Protein AF-A0A8K0A2H1-F1 (afdb_monomer_lite)

InterPro domains:
  IPR007734 Heparan sulphate 2-O-sulfotransferase [PTHR12129] (2-160)
  IPR027417 P-loop containing nucleoside triphosphate hydrolase [G3DSA:3.40.50.300] (1-170)

Sequence (171 aa):
MIHKLPTPSIYERHIFYVDFQQFGLQQPMYINLVRDPLEHRITGYYYMRFGRVGQNLTAYQKHRRTDEQKAQTFDECVFKKGWECSDKGPLAFLMTQFFCGHDDICMKPSQAAVEVAKENIRRHYAVVGVLEEFSSFLKVLEVVMPQFFRGAQDKWREIGRDEEDERPENG

Foldseek 3Di:
DVVPDDPPDDDDDDAADDDCVVVVDDADADEEEAEDQVVVLQVVQLCLQPNDPPDDDDPNSVPDDDPVRSPDHLVNCVVVVPQCSDCNHPSNLSLLLRQLHDDPVSPDDDPVSNVSSVVSCVPRHPYYHYPVPVLVVLVVCCVSPVVPRPCVSVVVVVVVVVVVVPDDPDD

pLDDT: mean 90.04, std 10.87, range [40.09, 98.5]

Organism: Branchiostoma lanceolatum (NCBI:txid7740)

Structure (mmCIF, N/CA/C/O backbone):
data_AF-A0A8K0A2H1-F1
#
_entry.id   AF-A0A8K0A2H1-F1
#
loop_
_atom_site.group_PDB
_atom_site.id
_atom_site.type_symbol
_atom_site.label_atom_id
_atom_site.label_alt_id
_atom_site.label_comp_id
_atom_site.label_asym_id
_atom_site.label_entity_id
_atom_site.label_seq_id
_atom_site.pdbx_PDB_ins_code
_atom_site.Cartn_x
_atom_site.Cartn_y
_atom_site.Cartn_z
_atom_si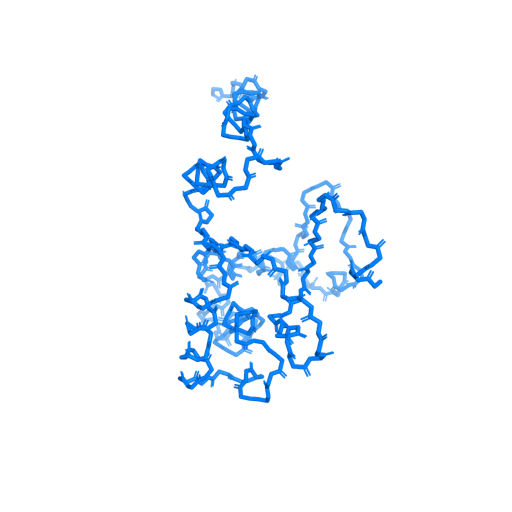te.occupancy
_atom_site.B_iso_or_equiv
_atom_site.auth_seq_id
_atom_site.auth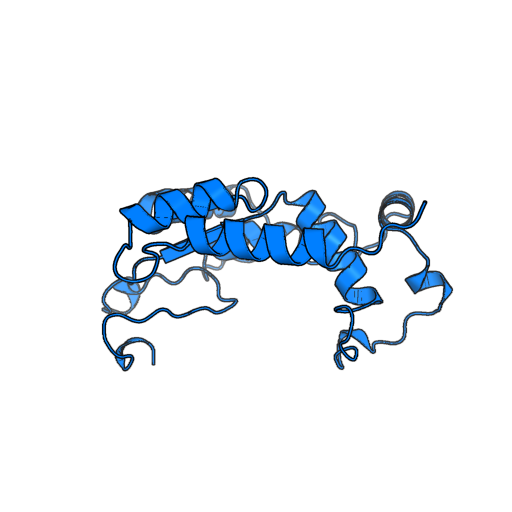_comp_id
_atom_site.auth_asym_id
_atom_site.auth_atom_id
_atom_site.pdbx_PDB_model_num
ATOM 1 N N . MET A 1 1 ? 1.325 14.041 16.805 1.00 63.94 1 MET A N 1
ATOM 2 C CA . MET A 1 1 ? 1.037 12.990 17.804 1.00 63.94 1 MET A CA 1
ATOM 3 C C . MET A 1 1 ? -0.399 12.535 17.599 1.00 63.94 1 MET A C 1
ATOM 5 O O . MET A 1 1 ? -1.284 13.368 17.732 1.00 63.94 1 MET A O 1
ATOM 9 N N . ILE A 1 2 ? -0.621 11.272 17.217 1.00 72.44 2 ILE A N 1
ATOM 10 C CA . ILE A 1 2 ? -1.951 10.738 16.846 1.00 72.44 2 ILE A CA 1
ATOM 11 C C . ILE A 1 2 ? -2.973 10.901 17.986 1.00 72.44 2 ILE A C 1
ATOM 13 O O . ILE A 1 2 ? -4.115 11.258 17.734 1.00 72.44 2 ILE A O 1
ATOM 17 N N . HIS A 1 3 ? -2.535 10.801 19.245 1.00 74.88 3 HIS A N 1
ATOM 18 C CA . HIS A 1 3 ? -3.369 11.011 20.438 1.00 74.88 3 HIS A CA 1
ATOM 19 C C . HIS A 1 3 ? -3.882 12.453 20.640 1.00 74.88 3 HIS A C 1
ATOM 21 O O . HIS A 1 3 ? -4.622 12.706 21.583 1.00 74.88 3 HIS A O 1
ATOM 27 N N . LYS A 1 4 ? -3.472 13.414 19.801 1.00 83.38 4 LYS A N 1
ATOM 28 C CA . LYS A 1 4 ? -3.967 14.804 19.834 1.00 83.38 4 LYS A CA 1
ATOM 29 C C . LYS A 1 4 ? -5.010 15.091 18.750 1.00 83.38 4 LYS A 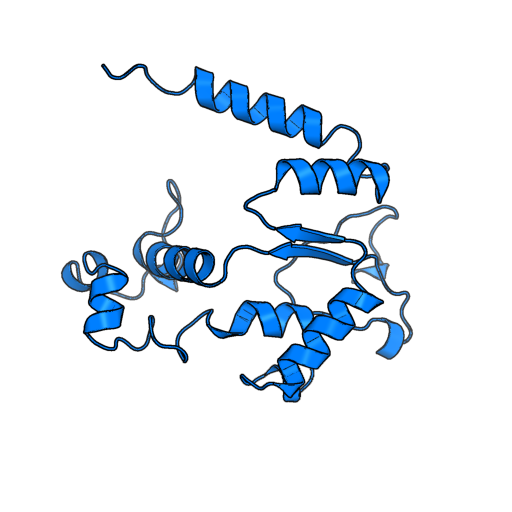C 1
ATOM 31 O O . LYS A 1 4 ? -5.456 16.228 18.637 1.00 83.38 4 LYS A O 1
ATOM 36 N N . LEU A 1 5 ? -5.342 14.107 17.913 1.00 86.06 5 LEU A N 1
ATOM 37 C CA . LEU A 1 5 ? -6.339 14.279 16.863 1.00 86.06 5 LEU A CA 1
ATOM 38 C C . LEU A 1 5 ? -7.758 14.257 17.460 1.00 86.06 5 LEU A C 1
ATOM 40 O O . LEU A 1 5 ? -7.998 13.526 18.425 1.00 86.06 5 LEU A O 1
ATOM 44 N N . PRO A 1 6 ? -8.714 15.017 16.893 1.00 89.94 6 PRO A N 1
ATOM 45 C CA . PRO A 1 6 ? -10.122 14.898 17.256 1.00 89.94 6 PRO A CA 1
ATOM 46 C C . PRO A 1 6 ? -10.623 13.459 17.089 1.00 89.94 6 PRO A C 1
ATOM 48 O O . PRO A 1 6 ? -10.174 12.741 16.197 1.00 89.94 6 PRO A O 1
ATOM 51 N N . THR A 1 7 ? -11.564 13.034 17.929 1.00 89.44 7 THR A N 1
ATOM 52 C CA . THR A 1 7 ? -12.215 11.722 17.795 1.00 89.44 7 THR A CA 1
ATOM 53 C C . THR A 1 7 ? -13.671 11.932 17.368 1.00 89.44 7 THR A C 1
ATOM 55 O O . THR A 1 7 ? -14.378 12.662 18.062 1.00 89.44 7 THR A O 1
ATOM 58 N N . PRO A 1 8 ? -14.139 11.318 16.264 1.00 91.88 8 PRO A N 1
ATOM 59 C CA . PRO A 1 8 ? -13.423 10.378 15.397 1.00 91.88 8 PRO A CA 1
ATOM 60 C C . PRO A 1 8 ? -12.548 11.092 14.335 1.00 91.88 8 PRO A C 1
ATOM 62 O O . PRO A 1 8 ? -12.934 12.129 13.803 1.00 91.88 8 PRO A O 1
ATOM 65 N N . SER A 1 9 ? -11.376 10.538 13.998 1.00 94.00 9 SER A N 1
ATOM 66 C CA . SER A 1 9 ? -10.531 10.995 12.874 1.00 94.00 9 SER A CA 1
ATOM 67 C C . SER A 1 9 ? -9.889 9.827 12.122 1.00 94.00 9 SER A C 1
ATOM 69 O O . SER A 1 9 ? -9.742 8.734 12.667 1.00 94.00 9 SER A O 1
ATOM 71 N N . ILE A 1 10 ? -9.505 10.073 10.865 1.00 93.94 10 ILE A N 1
ATOM 72 C CA . ILE A 1 10 ? -8.727 9.144 10.036 1.00 93.94 10 ILE A CA 1
ATOM 73 C C . ILE A 1 10 ? -7.299 9.670 9.928 1.00 93.94 10 ILE A C 1
ATOM 75 O O . ILE A 1 10 ? -7.078 10.858 9.685 1.00 93.94 10 ILE A O 1
ATOM 79 N N . TYR A 1 11 ? -6.331 8.771 10.081 1.00 93.62 11 TYR A N 1
ATOM 80 C CA . TYR A 1 11 ? -4.921 9.049 9.854 1.00 93.62 11 TYR A CA 1
ATOM 81 C C . TYR A 1 11 ? -4.377 8.097 8.790 1.00 93.62 11 TYR A C 1
ATOM 83 O O . TYR A 1 11 ? -4.426 6.883 8.963 1.00 93.62 11 TYR A O 1
ATOM 91 N N . GLU A 1 12 ? -3.846 8.655 7.705 1.00 94.06 12 GLU A N 1
ATOM 92 C CA . GLU A 1 12 ? -3.320 7.908 6.562 1.00 94.06 12 GLU A CA 1
ATOM 93 C C . GLU A 1 12 ? -1.851 8.283 6.332 1.00 94.06 12 GLU A C 1
ATOM 95 O O . GLU A 1 12 ? -1.503 9.462 6.211 1.00 94.06 12 GLU A O 1
ATOM 100 N N . ARG A 1 13 ? -0.968 7.277 6.329 1.00 92.94 13 ARG A N 1
ATOM 101 C CA . ARG A 1 13 ? 0.466 7.418 6.048 1.00 92.94 13 ARG A CA 1
ATOM 102 C C . ARG A 1 13 ? 1.066 6.110 5.543 1.00 92.94 13 ARG A C 1
ATOM 104 O O . ARG A 1 13 ? 0.660 5.031 5.955 1.00 92.94 13 ARG A O 1
ATOM 111 N N . HIS A 1 14 ? 2.143 6.236 4.771 1.00 92.88 14 HIS A N 1
ATOM 112 C CA . HIS A 1 14 ? 3.055 5.141 4.442 1.00 92.88 14 HIS A CA 1
ATOM 113 C C . HIS A 1 14 ? 3.962 4.807 5.641 1.00 92.88 14 HIS A C 1
ATOM 115 O O . HIS A 1 14 ? 5.115 5.234 5.689 1.00 92.88 14 HIS A O 1
ATOM 121 N N . ILE A 1 15 ? 3.430 4.083 6.625 1.00 94.50 15 ILE A N 1
ATOM 122 C CA . ILE A 1 15 ? 4.180 3.559 7.778 1.00 94.50 15 ILE A CA 1
ATOM 123 C C . ILE A 1 15 ? 3.902 2.067 7.962 1.00 94.50 15 ILE A C 1
ATOM 125 O O . ILE A 1 15 ? 2.818 1.601 7.617 1.00 94.50 15 ILE A O 1
ATOM 129 N N . PHE A 1 16 ? 4.870 1.324 8.499 1.00 96.88 16 PHE A N 1
ATOM 130 C CA . PHE A 1 16 ? 4.657 -0.079 8.857 1.00 96.88 16 PHE A CA 1
ATOM 131 C C . PHE A 1 16 ? 3.734 -0.191 10.074 1.00 96.88 16 PHE A C 1
ATOM 133 O O . PHE A 1 16 ? 3.507 0.791 10.784 1.00 96.88 16 PHE A O 1
ATOM 140 N N . TYR A 1 17 ? 3.189 -1.385 10.301 1.00 97.50 17 TYR A N 1
ATOM 141 C CA . TYR A 1 17 ? 2.364 -1.677 11.464 1.00 97.50 17 TYR A CA 1
ATOM 142 C C . TYR A 1 17 ? 3.082 -1.277 12.761 1.00 97.50 17 TYR A C 1
ATOM 144 O O . TYR A 1 17 ? 4.236 -1.645 12.995 1.00 97.50 17 TYR A O 1
ATOM 152 N N . VAL A 1 18 ? 2.366 -0.533 13.604 1.00 96.12 18 VAL A N 1
ATOM 153 C CA . VAL A 1 18 ? 2.806 -0.149 14.944 1.00 96.12 18 VAL A CA 1
ATOM 154 C C . VAL A 1 18 ? 1.842 -0.752 15.955 1.00 96.12 18 VAL A C 1
ATOM 156 O O . VAL A 1 18 ? 0.638 -0.473 15.929 1.00 96.12 18 VAL A O 1
ATOM 159 N N . ASP A 1 19 ? 2.384 -1.533 16.878 1.00 95.38 19 ASP A N 1
ATOM 160 C CA . ASP A 1 19 ? 1.676 -1.961 18.075 1.00 95.38 19 ASP A CA 1
ATOM 161 C C . ASP A 1 19 ? 1.717 -0.826 19.110 1.00 95.38 19 ASP A C 1
ATOM 163 O O . ASP A 1 19 ? 2.733 -0.574 19.757 1.00 95.38 19 ASP A O 1
ATOM 167 N N . PHE A 1 20 ? 0.614 -0.088 19.238 1.00 94.31 20 PHE A N 1
ATOM 168 C CA . PHE A 1 20 ? 0.513 1.040 20.166 1.00 94.31 20 PHE A CA 1
ATOM 169 C C . PHE A 1 20 ? 0.466 0.573 21.623 1.00 94.31 20 PHE A C 1
ATOM 171 O O . PHE A 1 20 ? 0.860 1.330 22.516 1.00 94.31 20 PHE A O 1
ATOM 178 N N . GLN A 1 21 ? 0.042 -0.670 21.870 1.00 93.12 21 GLN A N 1
ATOM 179 C CA . GLN A 1 21 ? -0.042 -1.223 23.219 1.00 93.12 21 GLN A CA 1
ATOM 180 C C . GLN A 1 21 ? 1.349 -1.404 23.833 1.00 93.12 21 GLN A C 1
ATOM 182 O O . GLN A 1 21 ? 1.512 -1.166 25.029 1.00 93.12 21 GLN A O 1
ATOM 187 N N . GLN A 1 22 ? 2.370 -1.700 23.018 1.00 93.75 22 GLN A N 1
ATOM 188 C CA . GLN A 1 22 ? 3.774 -1.742 23.461 1.00 93.75 22 GLN A CA 1
ATOM 189 C C . GLN A 1 22 ? 4.265 -0.403 24.029 1.00 93.75 22 GLN A C 1
ATOM 191 O O . GLN A 1 22 ? 5.174 -0.373 24.855 1.00 93.75 22 GLN A O 1
ATOM 196 N N . PHE A 1 23 ? 3.639 0.707 23.633 1.00 93.06 23 PHE A N 1
ATOM 197 C CA . PHE A 1 23 ? 3.949 2.051 24.123 1.00 93.06 23 PHE A CA 1
ATOM 198 C C . PHE A 1 23 ? 2.966 2.540 25.198 1.00 93.06 23 PHE A C 1
ATOM 200 O O . PHE A 1 23 ? 2.975 3.722 25.541 1.00 93.06 23 PHE A O 1
ATOM 207 N N . GLY A 1 24 ? 2.092 1.667 25.712 1.00 93.62 24 GLY A N 1
ATOM 208 C CA . GLY A 1 24 ? 1.059 2.035 26.683 1.00 93.62 24 GLY A CA 1
ATOM 209 C C . GLY A 1 24 ? -0.026 2.954 26.111 1.00 93.62 24 GLY A C 1
ATOM 210 O O . GLY A 1 24 ? -0.674 3.686 26.857 1.00 93.62 24 GLY A O 1
ATOM 211 N N . LEU A 1 25 ? -0.209 2.954 24.788 1.00 92.06 25 LEU A N 1
ATOM 212 C CA . LEU A 1 25 ? -1.207 3.760 24.092 1.00 92.06 25 LEU A CA 1
ATOM 213 C C . LEU A 1 25 ? -2.396 2.896 23.657 1.00 92.06 25 LEU A C 1
ATOM 215 O O . LEU A 1 25 ? -2.277 1.691 23.436 1.00 92.06 25 LEU A O 1
ATOM 219 N N . GLN A 1 26 ? -3.559 3.528 23.501 1.00 90.12 26 GLN A N 1
ATOM 220 C CA . GLN A 1 26 ? -4.731 2.857 22.949 1.00 90.12 26 GLN A CA 1
ATOM 221 C C . GLN A 1 26 ? -4.485 2.484 21.482 1.00 90.12 26 GLN A C 1
ATOM 223 O O . GLN A 1 26 ? -4.102 3.333 20.675 1.00 90.12 26 GLN A O 1
ATOM 228 N N . GLN A 1 27 ? -4.755 1.222 21.142 1.00 92.62 27 GLN A N 1
ATOM 229 C CA . GLN A 1 27 ? -4.655 0.730 19.772 1.00 92.62 27 GLN A CA 1
ATOM 230 C C . GLN A 1 27 ? -5.723 1.406 18.890 1.00 92.62 27 GLN A C 1
ATOM 232 O O . GLN A 1 27 ? -6.914 1.305 19.207 1.00 92.62 27 GLN A O 1
ATOM 237 N N . PRO A 1 28 ? -5.342 2.090 17.795 1.00 93.00 28 PRO A N 1
ATOM 238 C CA . PRO A 1 28 ? -6.304 2.573 16.814 1.00 93.00 28 PRO A CA 1
ATOM 239 C C . PRO A 1 28 ? -6.852 1.407 15.981 1.00 93.00 28 PRO A C 1
ATOM 241 O O . PRO A 1 28 ? -6.230 0.350 15.874 1.00 93.00 28 PRO A O 1
ATOM 244 N N . MET A 1 29 ? -8.002 1.613 15.340 1.00 93.88 29 MET A N 1
ATOM 245 C CA . MET A 1 29 ? -8.485 0.665 14.337 1.00 93.88 29 MET A CA 1
ATOM 246 C C . MET A 1 29 ? -7.634 0.786 13.074 1.00 93.88 29 MET A C 1
ATOM 248 O O . MET A 1 29 ? -7.587 1.851 12.460 1.00 93.88 29 MET A O 1
ATOM 252 N N . TYR A 1 30 ? -6.981 -0.306 12.683 1.00 97.12 30 TYR A N 1
ATOM 253 C CA . TYR A 1 30 ? -6.267 -0.376 11.416 1.00 97.12 30 TYR A CA 1
ATOM 254 C C . TYR A 1 30 ? -7.183 -0.871 10.301 1.00 97.12 30 TYR A C 1
ATOM 256 O O . TYR A 1 30 ? -7.915 -1.847 10.460 1.00 97.12 30 TYR A O 1
ATOM 264 N N . ILE A 1 31 ? -7.069 -0.235 9.141 1.00 97.56 31 ILE A N 1
ATOM 265 C CA . ILE A 1 31 ? -7.523 -0.775 7.863 1.00 97.56 31 ILE A CA 1
ATOM 266 C C . ILE A 1 31 ? -6.392 -0.668 6.854 1.00 97.56 31 ILE A C 1
ATOM 268 O O . ILE A 1 31 ? -5.498 0.165 7.006 1.00 97.56 31 ILE A O 1
ATOM 272 N N . ASN A 1 32 ? -6.424 -1.504 5.824 1.00 97.69 32 ASN A N 1
ATOM 273 C CA . ASN A 1 32 ? -5.510 -1.365 4.700 1.00 97.69 32 ASN A CA 1
ATOM 274 C C . ASN A 1 32 ? -6.147 -1.880 3.406 1.00 97.69 32 ASN A C 1
ATOM 276 O O . ASN A 1 32 ? -7.139 -2.608 3.437 1.00 97.69 32 ASN A O 1
ATOM 280 N N . LEU A 1 33 ? -5.556 -1.518 2.276 1.00 96.94 33 LEU A N 1
ATOM 281 C CA . LEU A 1 33 ? -5.943 -1.983 0.953 1.00 96.94 33 LEU A CA 1
ATOM 282 C C . LEU A 1 33 ? -4.681 -2.454 0.237 1.00 96.94 33 LEU A C 1
ATOM 284 O O . LEU A 1 33 ? -3.728 -1.692 0.084 1.00 96.94 33 LEU A O 1
ATOM 288 N N . VAL A 1 34 ? -4.657 -3.718 -0.168 1.00 95.56 34 VAL A N 1
ATOM 289 C CA . VAL A 1 34 ? -3.525 -4.313 -0.884 1.00 95.56 34 VAL A CA 1
ATOM 290 C C . VAL A 1 34 ? -3.857 -4.480 -2.360 1.00 95.56 34 VAL A C 1
ATOM 292 O O . VAL A 1 34 ? -5.008 -4.380 -2.753 1.00 95.56 34 VAL A O 1
ATOM 295 N N . ARG A 1 35 ? -2.851 -4.734 -3.187 1.00 94.31 35 ARG A N 1
ATOM 296 C CA . ARG A 1 35 ? -2.997 -5.064 -4.609 1.00 94.31 35 ARG A CA 1
ATOM 297 C C . ARG A 1 35 ? -2.218 -6.344 -4.877 1.00 94.31 35 ARG A C 1
ATOM 299 O O . ARG A 1 35 ? -1.307 -6.656 -4.098 1.00 94.31 35 ARG A O 1
ATOM 306 N N . ASP A 1 36 ? -2.525 -7.040 -5.967 1.00 94.81 36 ASP A N 1
ATOM 307 C CA . ASP A 1 36 ? -1.669 -8.111 -6.465 1.00 94.81 36 ASP A CA 1
ATOM 308 C C . ASP A 1 36 ? -0.175 -7.687 -6.446 1.00 94.81 36 ASP A C 1
ATOM 310 O O . ASP A 1 36 ? 0.179 -6.601 -6.934 1.00 94.81 36 ASP A O 1
ATOM 314 N N . PRO A 1 37 ? 0.721 -8.497 -5.844 1.00 92.44 37 PRO A N 1
ATOM 315 C CA . PRO A 1 37 ? 2.119 -8.117 -5.664 1.00 92.44 37 PRO A CA 1
ATOM 316 C C . PRO A 1 37 ? 2.881 -7.863 -6.968 1.00 92.44 37 PRO A C 1
ATOM 318 O O . PRO A 1 37 ? 3.772 -7.009 -6.988 1.00 92.44 37 PRO A O 1
ATOM 321 N N . LEU A 1 38 ? 2.568 -8.588 -8.047 1.00 92.31 38 LEU A N 1
ATOM 322 C CA . LEU A 1 38 ? 3.234 -8.412 -9.336 1.00 92.31 38 LEU A CA 1
ATOM 323 C C . LEU A 1 38 ? 2.766 -7.113 -9.992 1.00 92.31 38 LEU A C 1
ATOM 325 O O . LEU A 1 38 ? 3.589 -6.284 -10.377 1.00 92.31 38 LEU A O 1
ATOM 329 N N . GLU A 1 39 ? 1.459 -6.891 -10.029 1.00 93.38 39 GLU A N 1
ATOM 330 C CA . GLU A 1 39 ? 0.844 -5.678 -10.566 1.00 93.38 39 GLU A CA 1
ATOM 331 C C . GLU A 1 39 ? 1.298 -4.405 -9.836 1.00 93.38 39 GLU A C 1
ATOM 333 O O . GLU A 1 39 ? 1.624 -3.379 -10.452 1.00 93.38 39 GLU A O 1
ATOM 338 N N . HIS A 1 40 ? 1.388 -4.465 -8.505 1.00 92.19 40 HIS A N 1
ATOM 339 C CA . HIS A 1 40 ? 1.930 -3.376 -7.695 1.00 92.19 40 HIS A CA 1
ATOM 340 C C . HIS A 1 40 ? 3.390 -3.079 -8.065 1.00 92.19 40 HIS A C 1
ATOM 342 O O . HIS A 1 40 ? 3.792 -1.920 -8.199 1.00 92.19 40 HIS A O 1
ATOM 348 N N . ARG A 1 41 ? 4.185 -4.123 -8.296 1.00 92.56 41 ARG A N 1
ATOM 349 C CA . ARG A 1 41 ? 5.597 -3.998 -8.648 1.00 92.56 41 ARG A CA 1
ATOM 350 C C . ARG A 1 41 ? 5.815 -3.447 -10.055 1.00 92.56 41 ARG A C 1
ATOM 352 O O . ARG A 1 41 ? 6.673 -2.583 -10.230 1.00 92.56 41 ARG A O 1
ATOM 359 N N . ILE A 1 42 ? 5.011 -3.875 -11.026 1.00 93.75 42 ILE A N 1
ATOM 360 C CA . ILE A 1 42 ? 4.998 -3.319 -12.386 1.00 93.75 42 ILE A CA 1
ATOM 361 C C . ILE A 1 42 ? 4.626 -1.832 -12.337 1.00 93.75 42 ILE A C 1
ATOM 363 O O . ILE A 1 42 ? 5.313 -0.991 -12.920 1.00 93.75 42 ILE A O 1
ATOM 367 N N . THR A 1 43 ? 3.596 -1.480 -11.563 1.00 92.06 43 THR A N 1
ATOM 368 C CA . THR A 1 43 ? 3.194 -0.079 -11.367 1.00 92.06 43 THR A CA 1
ATOM 369 C C . THR A 1 43 ? 4.336 0.747 -10.770 1.00 92.06 43 THR A C 1
ATOM 371 O O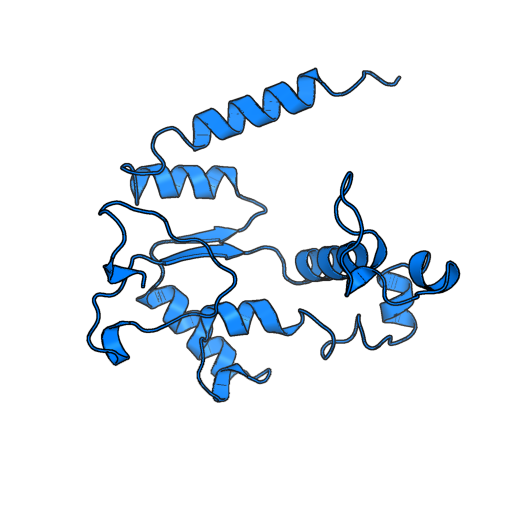 . THR A 1 43 ? 4.638 1.832 -11.265 1.00 92.06 43 THR A O 1
ATOM 374 N N . GLY A 1 44 ? 5.030 0.226 -9.753 1.00 91.06 44 GLY A N 1
ATOM 375 C CA . GLY A 1 44 ? 6.201 0.877 -9.164 1.00 91.06 44 GLY A CA 1
ATOM 376 C C . GLY A 1 44 ? 7.358 1.066 -10.152 1.00 91.06 44 GLY A C 1
ATOM 377 O O . GLY A 1 44 ? 7.971 2.135 -10.188 1.00 91.06 44 GLY A O 1
ATOM 378 N N . TYR A 1 45 ? 7.628 0.066 -10.996 1.00 92.06 45 TYR A N 1
ATOM 379 C CA . TYR A 1 45 ? 8.662 0.126 -12.034 1.00 92.06 45 TYR A CA 1
ATOM 380 C C . TYR A 1 45 ? 8.433 1.277 -13.021 1.00 92.06 45 TYR A C 1
ATOM 382 O O . TYR A 1 45 ? 9.370 2.024 -13.333 1.00 92.06 45 TYR A O 1
ATOM 390 N N . TYR A 1 46 ? 7.191 1.458 -13.477 1.00 92.00 46 TYR A N 1
ATOM 391 C CA . TYR A 1 46 ? 6.834 2.535 -14.400 1.00 92.00 46 TYR A CA 1
ATOM 392 C C . TYR A 1 46 ? 6.669 3.887 -13.702 1.00 92.00 46 TYR A C 1
ATOM 394 O O . TYR A 1 46 ? 7.111 4.904 -14.241 1.00 92.00 46 TYR A O 1
ATOM 402 N N . TYR A 1 47 ? 6.159 3.917 -12.467 1.00 90.19 47 TYR A N 1
ATOM 403 C CA . TYR A 1 47 ? 6.117 5.135 -11.653 1.00 90.19 47 TYR A CA 1
ATOM 404 C C . TYR A 1 47 ? 7.516 5.734 -11.463 1.00 90.19 47 TYR A C 1
ATOM 406 O O . TYR A 1 47 ? 7.699 6.951 -11.516 1.00 90.19 47 TYR A O 1
ATOM 414 N N . MET A 1 48 ? 8.540 4.894 -11.308 1.00 88.06 48 MET A N 1
ATOM 415 C CA . MET A 1 48 ? 9.925 5.350 -11.194 1.00 88.06 48 MET A CA 1
ATOM 416 C C . MET A 1 48 ? 10.519 5.933 -12.484 1.00 88.06 48 MET A C 1
ATOM 418 O O . MET A 1 48 ? 11.524 6.643 -12.406 1.00 88.06 48 MET A O 1
ATOM 422 N N . ARG A 1 49 ? 9.918 5.658 -13.647 1.00 88.94 49 ARG A N 1
ATOM 423 C CA . ARG A 1 49 ? 10.357 6.144 -14.968 1.00 88.94 49 ARG A CA 1
ATOM 424 C C . ARG A 1 49 ? 9.601 7.385 -15.420 1.00 88.94 49 ARG A C 1
ATOM 426 O O . ARG A 1 49 ? 10.221 8.330 -15.904 1.00 88.94 49 ARG A O 1
ATOM 433 N N . PHE A 1 50 ? 8.282 7.364 -15.256 1.00 87.88 50 PHE A N 1
ATOM 434 C CA . PHE A 1 50 ? 7.372 8.339 -15.857 1.00 87.88 50 PHE A CA 1
ATOM 435 C C . PHE A 1 50 ? 6.640 9.205 -14.830 1.00 87.88 50 PHE A C 1
ATOM 437 O O . PHE A 1 50 ? 6.085 10.239 -15.187 1.00 87.88 50 PHE A O 1
ATOM 444 N N . GLY A 1 51 ? 6.686 8.833 -13.550 1.00 87.44 51 GLY A N 1
ATOM 445 C CA . GLY A 1 51 ? 5.951 9.524 -12.501 1.00 87.44 51 GLY A CA 1
ATOM 446 C C . GLY A 1 51 ? 4.443 9.375 -12.639 1.00 87.44 51 GLY A C 1
ATOM 447 O O . GLY A 1 51 ? 3.943 8.423 -13.237 1.00 87.44 51 GLY A O 1
ATOM 448 N N . ARG A 1 52 ? 3.712 10.304 -12.021 1.00 85.62 52 ARG A N 1
ATOM 449 C CA . ARG A 1 52 ? 2.257 10.379 -12.134 1.00 85.62 52 ARG A CA 1
ATOM 450 C C . ARG A 1 52 ? 1.899 11.301 -13.293 1.00 85.62 52 ARG A C 1
ATOM 452 O O . ARG A 1 52 ? 2.495 12.366 -13.440 1.00 85.62 52 ARG A O 1
ATOM 459 N N . VAL A 1 53 ? 0.906 10.903 -14.085 1.00 81.94 53 VAL A N 1
ATOM 460 C CA . VAL A 1 53 ? 0.381 11.726 -15.182 1.00 81.94 53 VAL A CA 1
ATOM 461 C C . VAL A 1 53 ? -0.001 13.111 -14.650 1.00 81.94 53 VAL A C 1
ATOM 463 O O . VAL A 1 53 ? -0.616 13.228 -13.589 1.00 81.94 53 VAL A O 1
ATOM 466 N N . GLY A 1 54 ? 0.416 14.160 -15.360 1.00 78.38 54 GLY A N 1
ATOM 467 C CA . GLY A 1 54 ? 0.156 15.550 -14.975 1.00 78.38 54 GLY A CA 1
ATOM 468 C C . GLY A 1 54 ? 1.013 16.079 -13.819 1.00 78.38 54 GLY A C 1
ATOM 469 O O . GLY A 1 54 ? 0.799 17.209 -13.385 1.00 78.38 54 GLY A O 1
ATOM 470 N N . GLN A 1 55 ? 1.987 15.312 -13.314 1.00 82.19 55 GLN A N 1
ATOM 471 C CA . GLN A 1 55 ? 2.899 15.760 -12.260 1.00 82.19 55 GLN A CA 1
ATOM 472 C C . GLN A 1 55 ? 4.357 15.766 -12.718 1.00 82.19 55 GLN A C 1
ATOM 474 O O . GLN A 1 55 ? 4.817 14.901 -13.461 1.00 82.19 55 GLN A O 1
ATOM 479 N N . ASN A 1 56 ? 5.113 16.745 -12.219 1.00 81.50 56 ASN A N 1
ATOM 480 C CA . ASN A 1 56 ? 6.557 16.782 -12.407 1.00 81.50 56 ASN A CA 1
ATOM 481 C C . ASN A 1 56 ? 7.226 15.623 -11.661 1.00 81.50 56 ASN A C 1
ATOM 483 O O . ASN A 1 56 ? 6.871 15.318 -10.522 1.00 81.50 56 ASN A O 1
ATOM 487 N N . LEU A 1 57 ? 8.262 15.041 -12.267 1.00 82.75 57 LEU A N 1
ATOM 488 C CA . LEU A 1 57 ? 9.084 14.028 -11.609 1.00 82.75 57 LEU A CA 1
ATOM 489 C C . LEU A 1 57 ? 9.694 14.576 -10.309 1.00 82.75 57 LEU A C 1
ATOM 491 O O . LEU A 1 57 ? 10.215 15.696 -10.259 1.00 82.75 57 LEU A O 1
ATOM 495 N N . THR A 1 58 ? 9.680 13.760 -9.261 1.00 80.94 58 THR A N 1
ATOM 496 C CA . THR A 1 58 ? 10.372 14.049 -7.998 1.00 80.94 58 THR A CA 1
ATOM 497 C C . THR A 1 58 ? 11.891 14.078 -8.195 1.00 80.94 58 THR A C 1
ATOM 499 O O . THR A 1 58 ? 12.411 13.529 -9.164 1.00 80.94 58 THR A O 1
ATOM 502 N N . ALA A 1 59 ? 12.645 14.669 -7.260 1.00 76.81 59 ALA A N 1
ATOM 503 C CA . ALA A 1 59 ? 14.115 14.635 -7.291 1.00 76.81 59 ALA A CA 1
ATOM 504 C C . ALA A 1 59 ? 14.681 13.202 -7.376 1.00 76.81 59 ALA A C 1
ATOM 506 O O . ALA A 1 59 ? 15.663 12.965 -8.075 1.00 76.81 59 ALA A O 1
ATOM 507 N N . TYR A 1 60 ? 14.014 12.245 -6.725 1.00 73.81 60 TYR A N 1
ATOM 508 C CA . TYR A 1 60 ? 14.353 10.825 -6.779 1.00 73.81 60 TYR A CA 1
ATOM 509 C C . TYR A 1 60 ? 14.082 10.207 -8.164 1.00 73.81 60 TYR A C 1
ATOM 511 O O . TYR A 1 60 ? 14.920 9.486 -8.696 1.00 73.81 60 TYR A O 1
ATOM 519 N N . GLN A 1 61 ? 12.956 10.542 -8.805 1.00 77.94 61 GLN A N 1
ATOM 520 C CA . GLN A 1 61 ? 12.636 10.095 -10.173 1.00 77.94 61 GLN A CA 1
ATOM 521 C C . GLN A 1 61 ? 13.466 10.803 -11.252 1.00 77.94 61 GLN A C 1
ATOM 523 O O . GLN A 1 61 ? 13.698 10.242 -12.319 1.00 77.94 61 GLN A O 1
ATOM 528 N N . LYS A 1 62 ? 13.945 12.020 -10.973 1.00 70.44 62 LYS A N 1
ATOM 529 C CA . LYS A 1 62 ? 14.846 12.793 -11.840 1.00 70.44 62 LYS A CA 1
ATOM 530 C C . LYS A 1 62 ? 16.251 12.201 -11.936 1.00 70.44 62 LYS A C 1
ATOM 532 O O . LYS A 1 62 ? 17.068 12.747 -12.680 1.00 70.44 62 LYS A O 1
ATOM 537 N N . HIS A 1 63 ? 16.555 11.114 -11.217 1.00 67.44 63 HIS A N 1
ATOM 538 C CA . HIS A 1 63 ? 17.795 10.382 -11.442 1.00 67.44 63 HIS A CA 1
ATOM 539 C C . HIS A 1 63 ? 17.898 10.038 -12.934 1.00 67.44 63 HIS A C 1
ATOM 541 O O . HIS A 1 63 ? 16.965 9.479 -13.516 1.00 67.44 63 HIS A O 1
ATOM 547 N N . ARG A 1 64 ? 18.987 10.477 -13.577 1.00 66.50 64 ARG A N 1
ATOM 548 C CA . ARG A 1 64 ? 19.114 10.459 -15.038 1.00 66.50 64 ARG A CA 1
ATOM 549 C C . ARG A 1 64 ? 19.133 9.015 -15.542 1.00 66.50 64 ARG A C 1
ATOM 551 O O . ARG A 1 64 ? 20.170 8.366 -15.509 1.00 66.50 64 ARG A O 1
ATOM 558 N N . ARG A 1 65 ? 17.983 8.541 -16.023 1.00 81.31 65 ARG A N 1
ATOM 559 C CA . ARG A 1 65 ? 17.876 7.387 -16.921 1.00 81.31 65 ARG A CA 1
ATOM 560 C C . ARG A 1 65 ? 18.050 7.861 -18.360 1.00 81.31 65 ARG A C 1
ATOM 562 O O . ARG A 1 65 ? 17.514 8.916 -18.708 1.00 81.31 65 ARG A O 1
ATOM 569 N N . THR A 1 66 ? 18.771 7.097 -19.173 1.00 85.75 66 THR A N 1
ATOM 570 C CA . THR A 1 66 ? 18.804 7.302 -20.628 1.00 85.75 66 THR A CA 1
ATOM 571 C C . THR A 1 66 ? 17.419 7.043 -21.222 1.00 85.75 66 THR A C 1
ATOM 573 O O . THR A 1 66 ? 16.584 6.377 -20.602 1.00 85.75 66 THR A O 1
ATOM 576 N N . ASP A 1 67 ? 17.155 7.557 -22.422 1.00 85.06 67 ASP A N 1
ATOM 577 C CA . ASP A 1 67 ? 15.876 7.305 -23.097 1.00 85.06 67 ASP A CA 1
ATOM 578 C C . ASP A 1 67 ? 15.670 5.806 -23.361 1.00 85.06 67 ASP A C 1
ATOM 580 O O . ASP A 1 67 ? 14.577 5.290 -23.145 1.00 85.06 67 ASP A O 1
ATOM 584 N N . GLU A 1 68 ? 16.746 5.072 -23.663 1.00 86.00 68 GLU A N 1
ATOM 585 C CA . GLU A 1 68 ? 16.739 3.605 -23.756 1.00 86.00 68 GLU A CA 1
ATOM 586 C C . GLU A 1 68 ? 16.313 2.931 -22.439 1.00 86.00 68 GLU A C 1
ATOM 588 O O . GLU A 1 68 ? 15.491 2.018 -22.440 1.00 86.00 68 GLU A O 1
ATOM 593 N N . GLN A 1 69 ? 16.815 3.396 -21.289 1.00 86.25 69 GLN A N 1
ATOM 594 C CA . GLN A 1 69 ? 16.451 2.844 -19.974 1.00 86.25 69 GLN A CA 1
ATOM 595 C C . GLN A 1 69 ? 14.998 3.138 -19.582 1.00 86.25 69 GLN A C 1
ATOM 597 O O . GLN A 1 69 ? 14.394 2.376 -18.820 1.00 86.25 69 GLN A O 1
ATOM 602 N N . LYS A 1 70 ? 14.441 4.256 -20.061 1.00 86.44 70 LYS A N 1
ATOM 603 C CA . LYS A 1 70 ? 13.020 4.576 -19.882 1.00 86.44 70 LYS A CA 1
ATOM 604 C C . LYS A 1 70 ? 12.134 3.740 -20.800 1.00 86.44 70 LYS A C 1
ATOM 606 O O . LYS A 1 70 ? 11.065 3.337 -20.361 1.00 86.44 70 LYS A O 1
ATOM 611 N N . ALA A 1 71 ? 12.578 3.497 -22.033 1.00 89.75 71 ALA A N 1
ATOM 612 C CA . ALA A 1 71 ? 11.852 2.708 -23.025 1.00 89.75 71 ALA A CA 1
ATOM 613 C C . ALA A 1 71 ? 11.836 1.205 -22.705 1.00 89.75 71 ALA A C 1
ATOM 615 O O . ALA A 1 71 ? 10.933 0.505 -23.153 1.00 89.75 71 ALA A O 1
ATOM 616 N N . GLN A 1 72 ? 12.803 0.718 -21.919 1.00 94.38 72 GLN A N 1
ATOM 617 C CA . GLN A 1 72 ? 12.838 -0.670 -21.471 1.00 94.38 72 GLN A CA 1
ATOM 618 C C . GLN A 1 72 ? 11.545 -1.060 -20.738 1.00 94.38 72 GLN A C 1
ATOM 620 O O . GLN A 1 72 ? 11.140 -0.407 -19.769 1.00 94.38 72 GLN A O 1
ATOM 625 N N . THR A 1 73 ? 10.937 -2.162 -21.173 1.00 95.88 73 THR A N 1
ATOM 626 C CA . THR A 1 73 ? 9.748 -2.738 -20.532 1.00 95.88 73 THR A CA 1
ATOM 627 C C . THR A 1 73 ? 10.110 -3.528 -19.272 1.00 95.88 73 THR A C 1
ATOM 629 O O . THR A 1 73 ? 11.256 -3.951 -19.072 1.00 95.88 73 THR A O 1
ATOM 632 N N . PHE A 1 74 ? 9.120 -3.765 -18.407 1.00 95.19 74 PHE A N 1
ATOM 633 C CA . PHE A 1 74 ? 9.315 -4.608 -17.225 1.00 95.19 74 PHE A CA 1
ATOM 634 C C . PHE A 1 74 ? 9.796 -6.019 -17.605 1.00 95.19 74 PHE A C 1
ATOM 636 O O . PHE A 1 74 ? 10.766 -6.512 -17.031 1.00 95.19 74 PHE A O 1
ATOM 643 N N . ASP A 1 75 ? 9.187 -6.637 -18.616 1.00 96.50 75 ASP A N 1
ATOM 644 C CA . ASP A 1 75 ? 9.550 -7.963 -19.122 1.00 96.50 75 ASP A CA 1
ATOM 645 C C . ASP A 1 75 ? 10.999 -8.015 -19.609 1.00 96.50 75 ASP A C 1
ATOM 647 O O . ASP A 1 75 ? 11.769 -8.885 -19.201 1.00 96.50 75 ASP A O 1
ATOM 651 N N . GLU A 1 76 ? 11.423 -7.040 -20.417 1.00 97.12 76 GLU A N 1
ATOM 652 C CA . GLU A 1 76 ? 12.814 -6.937 -20.865 1.00 97.12 76 GLU A CA 1
ATOM 653 C C . GLU A 1 76 ? 13.787 -6.795 -19.698 1.00 97.12 76 GLU A C 1
ATOM 655 O O . GLU A 1 76 ? 14.891 -7.343 -19.738 1.00 97.12 76 GLU A O 1
ATOM 660 N N . CYS A 1 77 ? 13.407 -6.046 -18.663 1.00 95.69 77 CYS A N 1
ATOM 661 C CA . CYS A 1 77 ? 14.190 -5.967 -17.440 1.00 95.69 77 CYS A CA 1
ATOM 662 C C . CYS A 1 77 ? 14.339 -7.353 -16.801 1.00 95.69 77 CYS A C 1
ATOM 664 O O . CYS A 1 77 ? 15.463 -7.749 -16.475 1.00 95.69 77 CYS A O 1
ATOM 666 N N . VAL A 1 78 ? 13.243 -8.105 -16.656 1.00 95.75 78 VAL A N 1
ATOM 667 C CA . VAL A 1 78 ? 13.247 -9.444 -16.048 1.00 95.75 78 VAL A CA 1
ATOM 668 C C . VAL A 1 78 ? 14.114 -10.407 -16.859 1.00 95.75 78 VAL A C 1
ATOM 670 O O . VAL A 1 78 ? 14.988 -11.065 -16.290 1.00 95.75 78 VAL A O 1
ATOM 673 N N . PHE A 1 79 ? 13.959 -10.439 -18.187 1.00 96.88 79 PHE A N 1
ATOM 674 C CA . PHE A 1 79 ? 14.769 -11.286 -19.071 1.00 96.88 79 PHE A CA 1
ATOM 675 C C . PHE A 1 79 ? 16.262 -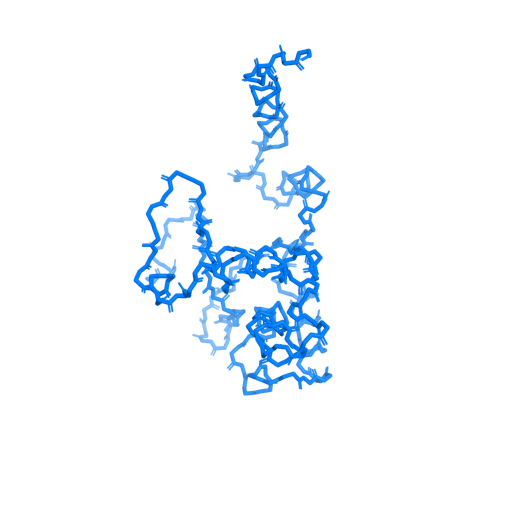10.951 -18.999 1.00 96.88 79 PHE A C 1
ATOM 677 O O . PHE A 1 79 ? 17.103 -11.851 -19.002 1.00 96.88 79 PHE A O 1
ATOM 684 N N . LYS A 1 80 ? 16.604 -9.665 -18.865 1.00 96.00 80 LYS A N 1
ATOM 685 C CA . LYS A 1 80 ? 17.986 -9.199 -18.673 1.00 96.00 80 LYS A CA 1
ATOM 686 C C . LYS A 1 80 ? 18.485 -9.343 -17.229 1.00 96.00 80 LYS A C 1
ATOM 688 O O . LYS A 1 80 ? 19.616 -8.953 -16.950 1.00 96.00 80 LYS A O 1
ATOM 693 N N . LYS A 1 81 ? 17.681 -9.906 -16.316 1.00 95.44 81 LYS A N 1
ATOM 694 C CA . LYS A 1 81 ? 17.990 -10.057 -14.882 1.00 95.44 81 LYS A CA 1
ATOM 695 C C . LYS A 1 81 ? 18.350 -8.722 -14.215 1.00 95.44 81 LYS A C 1
ATOM 697 O O . LYS A 1 81 ? 19.261 -8.651 -13.390 1.00 95.44 81 LYS A O 1
ATOM 702 N N . GLY A 1 82 ? 17.646 -7.654 -14.588 1.00 93.94 82 GLY A N 1
ATOM 703 C CA . GLY A 1 82 ? 17.841 -6.326 -14.017 1.00 93.94 82 GLY A CA 1
ATOM 704 C C . GLY A 1 82 ? 17.540 -6.305 -12.516 1.00 93.94 82 GLY A C 1
ATOM 705 O O . GLY A 1 82 ? 16.573 -6.902 -12.049 1.00 93.94 82 GLY A O 1
ATOM 706 N N . TRP A 1 83 ? 18.357 -5.593 -11.737 1.00 91.94 83 TRP A N 1
ATOM 707 C CA . TRP A 1 83 ? 18.203 -5.541 -10.278 1.00 91.94 83 TRP A CA 1
ATOM 708 C C . TRP A 1 83 ? 16.842 -4.972 -9.837 1.00 91.94 83 TRP A C 1
ATOM 710 O O . TRP A 1 83 ? 16.206 -5.526 -8.943 1.00 91.94 83 TRP A O 1
ATOM 720 N N . GLU A 1 84 ? 16.352 -3.914 -10.487 1.00 90.19 84 GLU A N 1
ATOM 721 C CA . GLU A 1 84 ? 15.094 -3.243 -10.113 1.00 90.19 84 GLU A CA 1
ATOM 722 C C . GLU A 1 84 ? 13.843 -4.122 -10.307 1.00 90.19 84 GLU A C 1
ATOM 724 O O . GLU A 1 84 ? 12.838 -3.937 -9.627 1.00 90.19 84 GLU A O 1
ATOM 729 N N . CYS A 1 85 ? 13.927 -5.109 -11.199 1.00 93.31 85 CYS A N 1
ATOM 730 C CA . CYS A 1 85 ? 12.898 -6.105 -11.485 1.00 93.31 85 CYS A CA 1
ATOM 731 C C . CYS A 1 85 ? 13.324 -7.513 -11.018 1.00 93.31 85 CYS A C 1
ATOM 733 O O . CYS A 1 85 ? 12.697 -8.512 -11.381 1.00 93.31 85 CYS A O 1
ATOM 735 N N . SER A 1 86 ? 14.303 -7.608 -10.109 1.00 92.50 86 SER A N 1
ATOM 736 C CA . SER A 1 86 ? 14.654 -8.846 -9.392 1.00 92.50 86 SER A CA 1
ATOM 737 C C . SER A 1 86 ? 13.883 -9.004 -8.075 1.00 92.50 86 SER A C 1
ATOM 739 O O . SER A 1 86 ? 13.381 -8.026 -7.519 1.00 92.50 86 SER A O 1
ATOM 741 N N . ASP A 1 87 ? 13.809 -10.221 -7.546 1.00 87.69 87 ASP A N 1
ATOM 742 C CA . ASP A 1 87 ? 13.238 -10.554 -6.227 1.00 87.69 87 ASP A CA 1
ATOM 743 C C . ASP A 1 87 ? 13.875 -9.788 -5.047 1.00 87.69 87 ASP A C 1
ATOM 745 O O . ASP A 1 87 ? 13.299 -9.707 -3.966 1.00 87.69 87 ASP A O 1
ATOM 749 N N . LYS A 1 88 ? 15.048 -9.187 -5.268 1.00 87.94 88 LYS A N 1
ATOM 750 C CA . LYS A 1 88 ? 15.768 -8.309 -4.330 1.00 87.94 88 LYS A CA 1
ATOM 751 C C . LYS A 1 88 ? 15.626 -6.822 -4.664 1.00 87.94 88 LYS A C 1
ATOM 753 O O . LYS A 1 88 ? 16.279 -5.981 -4.045 1.00 87.94 88 LYS A O 1
ATOM 758 N N . GLY A 1 89 ? 14.841 -6.509 -5.687 1.00 85.88 89 GLY A N 1
ATOM 759 C CA . GLY A 1 89 ? 14.572 -5.158 -6.141 1.00 85.88 89 GLY A CA 1
ATOM 760 C C . GLY A 1 89 ? 13.594 -4.415 -5.227 1.00 85.88 89 GLY A C 1
ATOM 761 O O . GLY A 1 89 ? 13.046 -4.981 -4.275 1.00 85.88 89 GLY A O 1
ATOM 762 N N . PRO A 1 90 ? 13.346 -3.130 -5.522 1.00 83.31 90 PRO A N 1
ATOM 763 C CA . PRO A 1 90 ? 12.370 -2.328 -4.800 1.00 83.31 90 PRO A CA 1
ATOM 764 C C . PRO A 1 90 ? 10.990 -2.991 -4.773 1.00 83.31 90 PRO A C 1
ATOM 766 O O . PRO A 1 90 ? 10.585 -3.662 -5.721 1.00 83.31 90 PRO A O 1
ATOM 769 N N . LEU A 1 91 ? 10.250 -2.763 -3.688 1.00 85.25 91 LEU A N 1
ATOM 770 C CA . LEU A 1 91 ? 8.872 -3.226 -3.475 1.00 85.25 91 LEU A CA 1
ATOM 771 C C . LEU A 1 91 ? 8.672 -4.749 -3.359 1.00 85.25 91 LEU A C 1
ATOM 773 O O . LEU A 1 91 ? 7.607 -5.159 -2.910 1.00 85.25 91 LEU A O 1
ATOM 777 N N . ALA A 1 92 ? 9.670 -5.585 -3.674 1.00 87.31 92 ALA A N 1
ATOM 778 C CA . ALA A 1 92 ? 9.519 -7.045 -3.730 1.00 87.31 92 ALA A CA 1
ATOM 779 C C . ALA A 1 92 ? 9.023 -7.680 -2.417 1.00 87.31 92 ALA A C 1
ATOM 781 O O . ALA A 1 92 ? 8.309 -8.677 -2.442 1.00 87.31 92 ALA A O 1
ATOM 782 N N . PHE A 1 93 ? 9.368 -7.085 -1.273 1.00 92.19 93 PHE A N 1
ATOM 783 C CA . PHE A 1 93 ? 8.952 -7.557 0.050 1.00 92.19 93 PHE A CA 1
ATOM 784 C C . PHE A 1 93 ? 8.111 -6.537 0.828 1.00 92.19 93 PHE A C 1
ATOM 786 O O . PHE A 1 93 ? 7.649 -6.816 1.932 1.00 92.19 93 PHE A O 1
ATOM 793 N N . LEU A 1 94 ? 7.880 -5.358 0.247 1.00 91.44 94 LEU A N 1
ATOM 794 C CA . LEU A 1 94 ? 7.384 -4.195 0.977 1.00 91.44 94 LEU A CA 1
ATOM 795 C C . LEU A 1 94 ? 6.002 -4.436 1.598 1.00 91.44 94 LEU A C 1
ATOM 797 O O . LEU A 1 94 ? 5.770 -4.034 2.734 1.00 91.44 94 LEU A O 1
ATOM 801 N N . MET A 1 95 ? 5.113 -5.143 0.895 1.00 93.19 95 MET A N 1
ATOM 802 C CA . MET A 1 95 ? 3.778 -5.475 1.405 1.00 93.19 95 MET A CA 1
ATOM 803 C C . MET A 1 95 ? 3.849 -6.253 2.720 1.00 93.19 95 MET A C 1
ATOM 805 O O . MET A 1 95 ? 3.174 -5.895 3.680 1.00 93.19 95 MET A O 1
ATOM 809 N N . THR A 1 96 ? 4.713 -7.267 2.802 1.00 96.25 96 THR A N 1
ATOM 810 C CA . THR A 1 96 ? 4.909 -8.026 4.041 1.00 96.25 96 THR A CA 1
ATOM 811 C C . THR A 1 96 ? 5.446 -7.131 5.150 1.00 96.25 96 THR A C 1
ATOM 813 O O . THR A 1 96 ? 4.963 -7.222 6.271 1.00 96.25 96 THR A O 1
ATOM 816 N N . GLN A 1 97 ? 6.391 -6.232 4.854 1.00 95.81 97 GLN A N 1
ATOM 817 C CA . GLN A 1 97 ? 6.954 -5.314 5.855 1.00 95.81 97 GLN A CA 1
ATOM 818 C C . GLN A 1 97 ? 5.886 -4.393 6.451 1.00 95.81 97 GLN A C 1
ATOM 820 O O . GLN A 1 97 ? 5.848 -4.212 7.666 1.00 95.81 97 GLN A O 1
ATOM 825 N N . PHE A 1 98 ? 4.972 -3.880 5.618 1.00 96.94 98 PHE A N 1
ATOM 826 C CA . PHE A 1 98 ? 3.871 -3.028 6.069 1.00 96.94 98 PHE A CA 1
ATOM 827 C C . PHE A 1 98 ? 2.997 -3.686 7.136 1.00 96.94 98 PHE A C 1
ATOM 829 O O . PHE A 1 98 ? 2.599 -3.007 8.077 1.00 96.94 98 PHE A O 1
ATOM 836 N N . PHE A 1 99 ? 2.725 -4.985 7.020 1.00 98.25 99 PHE A N 1
ATOM 837 C CA . PHE A 1 99 ? 1.915 -5.714 8.000 1.00 98.25 99 PHE A CA 1
ATOM 838 C C . PHE A 1 99 ? 2.743 -6.353 9.116 1.00 98.25 99 PHE A C 1
ATOM 840 O O . PHE A 1 99 ? 2.255 -6.490 10.233 1.00 98.25 99 PHE A O 1
ATOM 847 N N . CYS A 1 100 ? 3.986 -6.744 8.840 1.00 98.31 100 CYS A N 1
ATOM 848 C CA . CYS A 1 100 ? 4.883 -7.337 9.831 1.00 98.31 100 CYS A CA 1
ATOM 849 C C . CYS A 1 100 ? 5.270 -6.309 10.903 1.00 98.31 100 CYS A C 1
ATOM 851 O O . CYS A 1 100 ? 5.243 -6.625 12.087 1.00 98.31 100 CYS A O 1
ATOM 853 N N . GLY A 1 101 ? 5.539 -5.064 10.499 1.00 97.19 101 GLY A N 1
ATOM 854 C CA . GLY A 1 101 ? 5.856 -3.970 11.412 1.00 97.19 101 GLY A CA 1
ATOM 855 C C . GLY A 1 101 ? 7.345 -3.640 11.465 1.00 97.19 101 GLY A C 1
ATOM 856 O O . GLY A 1 101 ? 8.079 -3.805 10.489 1.00 97.19 101 GLY A O 1
ATOM 857 N N . HIS A 1 102 ? 7.774 -3.110 12.608 1.00 96.25 102 HIS A N 1
ATOM 858 C CA . HIS A 1 102 ? 9.106 -2.529 12.794 1.00 96.25 102 HIS A CA 1
ATOM 859 C C . HIS A 1 102 ? 10.152 -3.476 13.398 1.00 96.25 102 HIS A C 1
ATOM 861 O O . HIS A 1 102 ? 11.299 -3.063 13.553 1.00 96.25 102 HIS A O 1
ATOM 867 N N . ASP A 1 103 ? 9.792 -4.720 13.714 1.00 95.44 103 ASP A N 1
ATOM 868 C CA . ASP A 1 103 ? 10.737 -5.689 14.271 1.00 95.44 103 ASP A CA 1
ATOM 869 C C . ASP A 1 103 ? 11.847 -6.056 13.278 1.00 95.44 103 ASP A C 1
ATOM 871 O O . ASP A 1 103 ? 11.638 -6.112 12.064 1.00 95.44 103 ASP A O 1
ATOM 875 N N . ASP A 1 104 ? 13.026 -6.404 13.800 1.00 95.69 104 ASP A N 1
ATOM 876 C CA . ASP A 1 104 ? 14.188 -6.792 12.988 1.00 95.69 104 ASP A CA 1
ATOM 877 C C . ASP A 1 104 ? 13.881 -7.959 12.038 1.00 95.69 104 ASP A C 1
ATOM 879 O O . ASP A 1 104 ? 14.375 -8.006 10.907 1.00 95.69 104 ASP A O 1
ATOM 883 N N . ILE A 1 105 ? 13.013 -8.882 12.466 1.00 96.50 105 ILE A N 1
ATOM 884 C CA . ILE A 1 105 ? 12.576 -10.019 11.650 1.00 96.50 105 ILE A CA 1
ATOM 885 C C . ILE A 1 105 ? 11.851 -9.567 10.375 1.00 96.50 105 ILE A C 1
ATOM 887 O O . ILE A 1 105 ? 11.965 -10.224 9.342 1.00 96.50 105 ILE A O 1
ATOM 891 N N . CYS A 1 106 ? 11.174 -8.417 10.425 1.00 96.94 106 CYS A N 1
ATOM 892 C CA . CYS A 1 106 ? 10.414 -7.819 9.332 1.00 96.94 106 CYS A CA 1
ATOM 893 C C . CYS A 1 106 ? 11.294 -7.072 8.322 1.00 96.94 106 CYS A C 1
ATOM 895 O O . CYS A 1 106 ? 10.821 -6.687 7.253 1.00 96.94 106 CYS A O 1
ATOM 897 N N . MET A 1 107 ? 12.578 -6.856 8.618 1.00 92.50 107 MET A N 1
ATOM 898 C CA . MET A 1 107 ? 13.461 -6.062 7.755 1.00 92.50 107 MET A CA 1
ATOM 899 C C . MET A 1 107 ? 13.986 -6.838 6.546 1.00 92.50 107 MET A C 1
ATOM 901 O O . MET A 1 107 ? 14.467 -6.230 5.588 1.00 92.50 107 MET A O 1
ATOM 905 N N . LYS A 1 108 ? 13.904 -8.174 6.567 1.00 91.75 108 LYS A N 1
ATOM 906 C CA . LYS A 1 108 ? 14.379 -9.035 5.478 1.00 91.75 108 LYS A CA 1
ATOM 907 C C . LYS A 1 108 ? 13.327 -10.071 5.079 1.00 91.75 108 LYS A C 1
ATOM 909 O O . LYS A 1 108 ? 12.604 -10.560 5.948 1.00 91.75 108 LYS A O 1
ATOM 914 N N . PRO A 1 109 ? 13.285 -10.471 3.793 1.00 93.56 109 PRO A N 1
ATOM 915 C CA . PRO A 1 109 ? 12.411 -11.544 3.343 1.00 93.56 109 PRO A CA 1
ATOM 916 C C . PRO A 1 109 ? 12.662 -12.835 4.122 1.00 93.56 109 PRO A C 1
ATOM 918 O O . PRO A 1 109 ? 13.764 -13.383 4.097 1.00 93.56 109 PRO A O 1
ATOM 921 N N . SER A 1 110 ? 11.640 -13.319 4.823 1.00 95.69 110 SER A N 1
ATOM 922 C CA . SER A 1 110 ? 11.687 -14.584 5.552 1.00 95.69 110 SER A CA 1
ATOM 923 C C . SER A 1 110 ? 10.282 -15.144 5.756 1.00 95.69 110 SER A C 1
ATOM 925 O O . SER A 1 110 ? 9.307 -14.392 5.814 1.00 95.69 110 SER A O 1
ATOM 927 N N . GLN A 1 111 ? 10.171 -16.467 5.909 1.00 96.94 111 GLN A N 1
ATOM 928 C CA . GLN A 1 111 ? 8.888 -17.093 6.236 1.00 96.94 111 GLN A CA 1
ATOM 929 C C . GLN A 1 111 ? 8.356 -16.603 7.588 1.00 96.94 111 GLN A C 1
ATOM 931 O O . GLN A 1 111 ? 7.160 -16.391 7.741 1.00 96.94 111 GLN A O 1
ATOM 936 N N . ALA A 1 112 ? 9.245 -16.375 8.555 1.00 98.00 112 ALA A N 1
ATOM 937 C CA . ALA A 1 112 ? 8.856 -15.898 9.874 1.00 98.00 112 ALA A CA 1
ATOM 938 C C . ALA A 1 112 ? 8.211 -14.502 9.812 1.00 98.00 112 ALA A C 1
ATOM 940 O O . ALA A 1 112 ? 7.160 -14.293 10.409 1.00 98.00 112 ALA A O 1
ATOM 941 N N . ALA A 1 113 ? 8.763 -13.583 9.014 1.00 98.25 113 ALA A N 1
ATOM 942 C CA . ALA A 1 113 ? 8.156 -12.272 8.785 1.00 98.25 113 ALA A CA 1
ATOM 943 C C . ALA A 1 113 ? 6.778 -12.362 8.111 1.00 98.25 113 ALA A C 1
ATOM 945 O O . ALA A 1 113 ? 5.876 -11.593 8.436 1.00 98.25 113 ALA A O 1
ATOM 946 N N . VAL A 1 114 ? 6.593 -13.317 7.192 1.00 97.88 114 VAL A N 1
ATOM 947 C CA . VAL A 1 114 ? 5.288 -13.575 6.562 1.00 97.88 114 VAL A CA 1
ATOM 948 C C . VAL A 1 114 ? 4.266 -14.055 7.591 1.00 97.88 114 VAL A C 1
ATOM 950 O O . VAL A 1 114 ? 3.125 -13.599 7.569 1.00 97.88 114 VAL A O 1
ATOM 953 N N . GLU A 1 115 ? 4.652 -14.945 8.503 1.00 98.50 115 GLU A N 1
ATOM 954 C CA . GLU A 1 115 ? 3.737 -15.416 9.546 1.00 98.50 115 GLU A CA 1
ATOM 955 C C . GLU A 1 115 ? 3.385 -14.314 10.551 1.00 98.50 115 GLU A C 1
ATOM 957 O O . GLU A 1 115 ? 2.211 -14.167 10.887 1.00 98.50 115 GLU A O 1
ATOM 962 N N . VAL A 1 116 ? 4.345 -13.469 10.942 1.00 98.38 116 VAL A N 1
ATOM 963 C CA . VAL A 1 116 ? 4.071 -12.285 11.778 1.00 98.38 116 VAL A CA 1
ATOM 964 C C . VAL A 1 116 ? 3.121 -11.317 11.068 1.00 98.38 116 VAL A C 1
ATOM 966 O O . VAL A 1 116 ? 2.128 -10.895 11.654 1.00 98.38 116 VAL A O 1
ATOM 969 N N . ALA A 1 117 ? 3.356 -11.019 9.786 1.00 98.50 117 ALA A N 1
ATOM 970 C CA . ALA A 1 117 ? 2.465 -10.172 8.992 1.00 98.50 117 ALA A CA 1
ATOM 971 C C . ALA A 1 117 ? 1.029 -10.714 8.950 1.00 98.50 117 ALA A C 1
ATOM 973 O O . ALA A 1 117 ? 0.076 -9.970 9.186 1.00 98.50 117 ALA A O 1
ATOM 974 N N . LYS A 1 118 ? 0.862 -12.015 8.680 1.00 98.50 118 LYS A N 1
ATOM 975 C CA . LYS A 1 118 ? -0.455 -12.669 8.673 1.00 98.50 118 LYS A CA 1
ATOM 976 C C . LYS A 1 118 ? -1.128 -12.590 10.038 1.00 98.50 118 LYS A C 1
ATOM 978 O O . LYS A 1 118 ? -2.337 -12.376 10.104 1.00 98.50 118 LYS A O 1
ATOM 983 N N . GLU A 1 119 ? -0.371 -12.774 11.113 1.00 98.31 119 GLU A N 1
ATOM 984 C CA . GLU A 1 119 ? -0.921 -12.709 12.462 1.00 98.31 119 GLU A CA 1
ATOM 985 C C . GLU A 1 119 ? -1.358 -11.294 12.834 1.00 98.31 119 GLU A C 1
ATOM 987 O O . GLU A 1 119 ? -2.463 -11.112 13.347 1.00 98.31 119 GLU A O 1
ATOM 992 N N . ASN A 1 120 ? -0.564 -10.284 12.478 1.00 98.19 120 ASN A N 1
ATOM 993 C CA . ASN A 1 120 ? -0.938 -8.892 12.687 1.00 98.19 120 ASN A CA 1
ATOM 994 C C . ASN A 1 120 ? -2.210 -8.532 11.919 1.00 98.19 120 ASN A C 1
ATOM 996 O O . ASN A 1 120 ? -3.105 -7.917 12.497 1.00 98.19 120 ASN A O 1
ATOM 1000 N N . ILE A 1 121 ? -2.339 -8.976 10.661 1.00 98.12 121 ILE A N 1
ATOM 1001 C CA . ILE A 1 121 ? -3.576 -8.82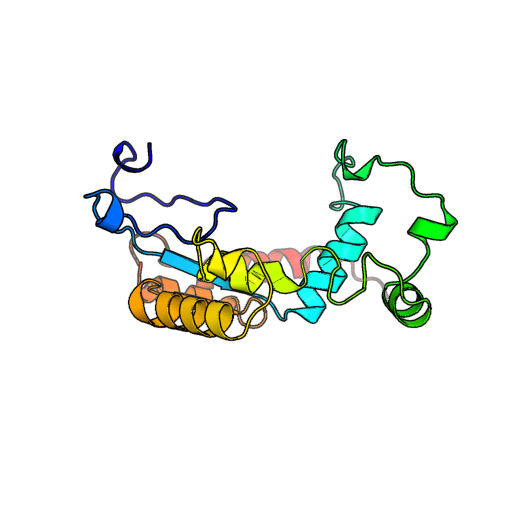0 9.878 1.00 98.12 121 ILE A CA 1
ATOM 1002 C C . ILE A 1 121 ? -4.768 -9.404 10.641 1.00 98.12 121 ILE A C 1
ATOM 1004 O O . ILE A 1 121 ? -5.763 -8.712 10.829 1.00 98.12 121 ILE A O 1
ATOM 1008 N N . ARG A 1 122 ? -4.665 -10.650 11.120 1.00 97.94 122 ARG A N 1
ATOM 1009 C CA . ARG A 1 122 ? -5.773 -11.325 11.816 1.00 97.94 122 ARG A CA 1
ATOM 1010 C C . ARG A 1 122 ? -6.157 -10.663 13.136 1.00 97.94 122 ARG A C 1
ATOM 1012 O O . ARG A 1 122 ? -7.331 -10.672 13.487 1.00 97.94 122 ARG A O 1
ATOM 1019 N N . ARG A 1 123 ? -5.181 -10.151 13.889 1.00 96.31 123 ARG A N 1
ATOM 1020 C CA . ARG A 1 123 ? -5.403 -9.642 15.251 1.00 96.31 123 ARG A CA 1
ATOM 1021 C C . ARG A 1 123 ? -5.735 -8.163 15.320 1.00 96.31 123 ARG A C 1
ATOM 1023 O O . ARG A 1 123 ? -6.456 -7.755 16.227 1.00 96.31 123 ARG A O 1
ATOM 1030 N N . HIS A 1 124 ? -5.161 -7.360 14.429 1.00 96.81 124 HIS A N 1
ATOM 1031 C CA . HIS A 1 124 ? -5.079 -5.914 14.632 1.00 96.81 124 HIS A CA 1
ATOM 1032 C C . HIS A 1 124 ? -5.729 -5.089 13.520 1.00 96.81 124 HIS A C 1
ATOM 1034 O O . HIS A 1 124 ? -5.992 -3.906 13.739 1.00 96.81 124 HIS A O 1
ATOM 1040 N N . TYR A 1 125 ? -6.024 -5.685 12.361 1.00 97.81 125 TYR A N 1
ATOM 1041 C CA . TYR A 1 125 ? -6.702 -4.997 11.266 1.00 97.81 125 TYR A CA 1
ATOM 1042 C C . TYR A 1 125 ? -8.191 -5.325 11.280 1.00 97.81 125 TYR A C 1
ATOM 1044 O O . TYR A 1 125 ? -8.586 -6.485 11.216 1.00 97.81 125 TYR A O 1
ATOM 1052 N N . ALA A 1 126 ? -9.024 -4.287 11.321 1.00 97.38 126 ALA A N 1
ATOM 1053 C CA . ALA A 1 126 ? -10.471 -4.434 11.230 1.00 97.38 126 ALA A CA 1
ATOM 1054 C C . ALA A 1 126 ? -10.882 -4.957 9.845 1.00 97.38 126 ALA A C 1
ATOM 1056 O O . ALA A 1 126 ? -11.762 -5.806 9.738 1.00 97.38 126 ALA A O 1
ATOM 1057 N N . VAL A 1 127 ? -10.236 -4.450 8.787 1.00 97.62 127 VAL A N 1
ATOM 1058 C CA . VAL A 1 127 ? -10.451 -4.873 7.397 1.00 97.62 127 VAL A CA 1
ATOM 1059 C C . VAL A 1 127 ? -9.156 -4.697 6.604 1.00 97.62 127 VAL A C 1
ATOM 1061 O O . VAL A 1 127 ? -8.532 -3.635 6.655 1.00 97.62 127 VAL A O 1
ATOM 1064 N N . VAL A 1 128 ? -8.782 -5.710 5.822 1.00 98.19 128 VAL A N 1
ATOM 1065 C CA . VAL A 1 128 ? -7.786 -5.582 4.750 1.00 98.19 128 VAL A CA 1
ATOM 1066 C C . VAL A 1 128 ? -8.459 -5.963 3.437 1.00 98.19 128 VAL A C 1
ATOM 1068 O O . VAL A 1 128 ? -8.878 -7.106 3.276 1.00 98.19 128 VAL A O 1
ATOM 1071 N N . GLY A 1 129 ? -8.617 -4.999 2.532 1.00 97.69 129 GLY A N 1
ATOM 1072 C CA . GLY A 1 129 ? -9.211 -5.222 1.212 1.00 97.69 129 GLY A CA 1
ATOM 1073 C C . GLY A 1 129 ? -8.171 -5.522 0.138 1.00 97.69 129 GLY A C 1
ATOM 1074 O O . GLY A 1 129 ? -6.977 -5.311 0.353 1.00 97.69 129 GLY A O 1
ATOM 1075 N N . VAL A 1 130 ? -8.645 -5.909 -1.045 1.00 97.19 130 VAL A N 1
ATOM 1076 C CA . VAL A 1 130 ? -7.855 -5.967 -2.284 1.00 97.19 130 VAL A CA 1
ATOM 1077 C C . VAL A 1 130 ? -8.350 -4.897 -3.264 1.00 97.19 130 VAL A C 1
ATOM 1079 O O . VAL A 1 130 ? -9.552 -4.644 -3.353 1.00 97.19 130 VAL A O 1
ATOM 1082 N N . LEU A 1 131 ? -7.435 -4.227 -3.961 1.00 96.12 131 LEU A N 1
ATOM 1083 C CA . LEU A 1 131 ? -7.722 -3.095 -4.844 1.00 96.12 131 LEU A CA 1
ATOM 1084 C C . LEU A 1 131 ? -8.587 -3.520 -6.034 1.00 96.12 131 LEU A C 1
ATOM 1086 O O . LEU A 1 131 ? -9.444 -2.766 -6.482 1.00 96.12 131 LEU A O 1
ATOM 1090 N N . GLU A 1 132 ? -8.396 -4.748 -6.501 1.00 95.62 132 GLU A N 1
ATOM 1091 C CA . GLU A 1 132 ? -9.156 -5.382 -7.573 1.00 95.62 132 GLU A CA 1
ATOM 1092 C C . GLU A 1 132 ? -10.653 -5.501 -7.225 1.00 95.62 132 GLU A C 1
ATOM 1094 O O . GLU A 1 132 ? -11.496 -5.520 -8.118 1.00 95.62 132 GLU A O 1
ATOM 1099 N N . GLU A 1 133 ? -11.001 -5.496 -5.932 1.00 96.69 133 GLU A N 1
ATOM 1100 C CA . GLU A 1 133 ? -12.376 -5.520 -5.424 1.00 96.69 133 GLU A CA 1
ATOM 1101 C C . GLU A 1 133 ? -12.716 -4.266 -4.598 1.00 96.69 133 GLU A C 1
ATOM 1103 O O . GLU A 1 133 ? -13.424 -4.323 -3.586 1.00 96.69 133 GLU A O 1
ATOM 1108 N N . PHE A 1 134 ? -12.229 -3.095 -5.022 1.00 96.50 134 PHE A N 1
ATOM 1109 C CA . PHE A 1 134 ? -12.375 -1.854 -4.255 1.00 96.50 134 PHE A CA 1
ATOM 1110 C C . PHE A 1 134 ? -13.831 -1.505 -3.893 1.00 96.50 134 PHE A C 1
ATOM 1112 O O . PHE A 1 134 ? -14.106 -1.081 -2.770 1.00 96.50 134 PHE A O 1
ATOM 1119 N N . SER A 1 135 ? -14.793 -1.747 -4.794 1.00 95.94 135 SER A N 1
ATOM 1120 C CA . SER A 1 135 ? -16.216 -1.505 -4.498 1.00 95.94 135 SER A CA 1
ATOM 1121 C C . SER A 1 135 ? -16.729 -2.370 -3.337 1.00 95.94 135 SER A C 1
ATOM 1123 O O . SER A 1 135 ? -17.448 -1.872 -2.467 1.00 95.94 135 SER A O 1
ATOM 1125 N N . SER A 1 136 ? -16.322 -3.643 -3.280 1.00 96.62 136 SER A N 1
ATOM 1126 C CA . SER A 1 136 ? -16.649 -4.556 -2.178 1.00 96.62 136 SER A CA 1
ATOM 1127 C C . SER A 1 136 ? -16.017 -4.081 -0.872 1.00 96.62 136 SER A C 1
ATOM 1129 O O . SER A 1 136 ? -16.681 -4.067 0.164 1.00 96.62 136 SER A O 1
ATOM 1131 N N . PHE A 1 137 ? -14.761 -3.627 -0.922 1.00 97.88 137 PHE A N 1
ATOM 1132 C CA . PHE A 1 137 ? -14.071 -3.065 0.238 1.00 97.88 137 PHE A CA 1
ATOM 1133 C C . PHE A 1 137 ? -14.815 -1.851 0.817 1.00 97.88 137 PHE A C 1
ATOM 1135 O O . PHE A 1 137 ? -15.074 -1.822 2.019 1.00 97.88 137 PHE A O 1
ATOM 1142 N N . LEU A 1 138 ? -15.252 -0.900 -0.020 1.00 97.75 138 LEU A N 1
ATOM 1143 C CA . LEU A 1 138 ? -16.034 0.262 0.432 1.00 97.75 138 LEU A CA 1
ATOM 1144 C C . LEU A 1 138 ? -17.352 -0.142 1.104 1.00 97.75 138 LEU A C 1
ATOM 1146 O O . LEU A 1 138 ? -17.699 0.401 2.153 1.00 97.75 138 LEU A O 1
ATOM 1150 N N . LYS A 1 139 ? -18.052 -1.139 0.555 1.00 97.31 139 LYS A N 1
ATOM 1151 C CA . LYS A 1 139 ? -19.284 -1.674 1.150 1.00 97.31 139 LYS A CA 1
ATOM 1152 C C . LYS A 1 139 ? -19.047 -2.293 2.532 1.00 97.31 139 LYS A C 1
ATOM 1154 O O . LYS A 1 139 ? -19.877 -2.150 3.425 1.00 97.31 139 LYS A O 1
ATOM 1159 N N . VAL A 1 140 ? -17.915 -2.969 2.737 1.00 98.00 140 VAL A N 1
ATOM 1160 C CA . VAL A 1 140 ? -17.536 -3.480 4.065 1.00 98.00 140 VAL A CA 1
ATOM 1161 C C . VAL A 1 140 ? -17.245 -2.320 5.022 1.00 98.00 140 VAL A C 1
ATOM 1163 O O . VAL A 1 140 ? -17.715 -2.335 6.161 1.00 98.00 140 VAL A O 1
ATOM 1166 N N . LEU A 1 141 ? -16.525 -1.288 4.573 1.00 98.00 141 LEU A N 1
ATOM 1167 C CA . LEU A 1 141 ? -16.212 -0.123 5.406 1.00 98.00 141 LEU A CA 1
ATOM 1168 C C . LEU A 1 141 ? -17.457 0.659 5.845 1.00 98.00 141 LEU A C 1
ATOM 1170 O O . LEU A 1 141 ? -17.476 1.167 6.965 1.00 98.00 141 LEU A O 1
ATOM 1174 N N . GLU A 1 142 ? -18.506 0.711 5.023 1.00 97.88 142 GLU A N 1
ATOM 1175 C CA . GLU A 1 142 ? -19.802 1.293 5.402 1.00 97.88 142 GLU A CA 1
ATOM 1176 C C . GLU A 1 142 ? -20.419 0.631 6.637 1.00 97.88 142 GLU A C 1
ATOM 1178 O O . GLU A 1 142 ? -21.060 1.307 7.441 1.00 97.88 142 GLU A O 1
ATOM 1183 N N . VAL A 1 143 ? -20.210 -0.676 6.805 1.00 97.25 143 VAL A N 1
ATOM 1184 C CA . VAL A 1 143 ? -20.724 -1.444 7.946 1.00 97.25 143 VAL A CA 1
ATOM 1185 C C . VAL A 1 143 ? -19.774 -1.361 9.139 1.00 97.25 143 VAL A C 1
ATOM 1187 O O . VAL A 1 143 ? -20.222 -1.186 10.270 1.00 97.25 143 VAL A O 1
ATOM 1190 N N . VAL A 1 144 ? -18.464 -1.477 8.902 1.00 97.06 144 VAL A N 1
ATOM 1191 C CA . VAL A 1 144 ? -17.451 -1.540 9.970 1.00 97.06 144 VAL A CA 1
ATOM 1192 C C . VAL A 1 144 ? -17.176 -0.163 10.583 1.00 97.06 144 VAL A C 1
ATOM 1194 O O . VAL A 1 144 ? -16.932 -0.056 11.783 1.00 97.06 144 VAL A O 1
ATOM 1197 N N . MET A 1 145 ? -17.222 0.901 9.779 1.00 96.69 145 MET A N 1
ATOM 1198 C CA . MET A 1 145 ? -16.932 2.277 10.196 1.00 96.69 145 MET A CA 1
ATOM 1199 C C . MET A 1 145 ? -17.907 3.289 9.559 1.00 96.69 145 MET A C 1
ATOM 1201 O O . MET A 1 145 ? -17.491 4.211 8.843 1.00 96.69 145 MET A O 1
ATOM 1205 N N . PRO A 1 146 ? -19.219 3.173 9.838 1.00 96.56 146 PRO A N 1
ATOM 1206 C CA . PRO A 1 146 ? -20.252 4.019 9.239 1.00 96.56 146 PRO A CA 1
ATOM 1207 C C . PRO A 1 146 ? -20.076 5.511 9.540 1.00 96.56 146 PRO A C 1
ATOM 1209 O O . PRO A 1 146 ? -20.534 6.347 8.768 1.00 96.56 146 PRO A O 1
ATOM 1212 N N . GLN A 1 147 ? -19.422 5.870 10.647 1.00 95.56 147 GLN A N 1
ATOM 1213 C CA . GLN A 1 147 ? -19.141 7.263 11.006 1.00 95.56 147 GLN A CA 1
ATOM 1214 C C . GLN A 1 147 ? -18.224 7.971 10.001 1.00 95.56 147 GLN A C 1
ATOM 1216 O O . GLN A 1 147 ? -18.213 9.197 9.953 1.00 95.56 147 GLN A O 1
ATOM 1221 N N . PHE A 1 148 ? -17.460 7.206 9.219 1.00 96.19 148 PHE A N 1
ATOM 1222 C CA . PHE A 1 148 ? -16.541 7.722 8.211 1.00 96.19 148 PHE A CA 1
ATOM 1223 C C . PHE A 1 148 ? -16.975 7.391 6.786 1.00 96.19 148 PHE A C 1
ATOM 1225 O O . PHE A 1 148 ? -16.822 8.225 5.901 1.00 96.19 148 PHE A O 1
ATOM 1232 N N . PHE A 1 149 ? -17.488 6.179 6.562 1.00 97.31 149 PHE A N 1
ATOM 1233 C CA . PHE A 1 149 ? -17.634 5.631 5.212 1.00 97.31 149 PHE A CA 1
ATOM 1234 C C . PHE A 1 149 ? -19.076 5.495 4.738 1.00 97.31 149 PHE A C 1
ATOM 1236 O O . PHE A 1 149 ? -19.279 4.995 3.641 1.00 97.31 149 PHE A O 1
ATOM 1243 N N . ARG A 1 150 ? -20.085 5.925 5.507 1.00 97.56 150 ARG A N 1
ATOM 1244 C CA . ARG A 1 150 ? -21.490 5.846 5.072 1.00 97.56 150 ARG A CA 1
ATOM 1245 C C . ARG A 1 150 ? -21.685 6.510 3.700 1.00 97.56 150 ARG A C 1
ATOM 1247 O O . ARG A 1 150 ? -21.431 7.702 3.559 1.00 97.56 150 ARG A O 1
ATOM 1254 N N . GLY A 1 151 ? -22.180 5.742 2.727 1.00 96.75 151 GLY A N 1
ATOM 1255 C CA . GLY A 1 151 ? -22.414 6.195 1.352 1.00 96.75 151 GLY A CA 1
ATOM 1256 C C . GLY A 1 151 ? -21.162 6.220 0.466 1.00 96.75 151 GLY A C 1
ATOM 1257 O O . GLY A 1 151 ? -21.220 6.727 -0.654 1.00 96.75 151 GLY A O 1
ATOM 1258 N N . ALA A 1 152 ? -20.024 5.694 0.929 1.00 96.44 152 ALA A N 1
ATOM 1259 C CA . ALA A 1 152 ? -18.794 5.644 0.145 1.00 96.44 152 ALA A CA 1
ATOM 1260 C C . ALA A 1 152 ? -18.940 4.791 -1.122 1.00 96.44 152 ALA A C 1
ATOM 1262 O O . ALA A 1 152 ? -18.403 5.158 -2.168 1.00 96.44 152 ALA A O 1
ATOM 1263 N N . GLN A 1 153 ? -19.679 3.679 -1.064 1.00 95.00 153 GLN A N 1
ATOM 1264 C CA . GLN A 1 153 ? -19.898 2.830 -2.231 1.00 95.00 153 GLN A CA 1
ATOM 1265 C C . GLN A 1 153 ? -20.727 3.560 -3.294 1.00 95.00 153 GLN A C 1
ATOM 1267 O O . GLN A 1 153 ? -20.453 3.436 -4.487 1.00 95.00 153 GLN A O 1
ATOM 1272 N N . ASP A 1 154 ? -21.736 4.318 -2.871 1.00 94.94 154 ASP A N 1
ATOM 1273 C CA . ASP A 1 154 ? -22.580 5.108 -3.768 1.00 94.94 154 ASP A CA 1
ATOM 1274 C C . ASP A 1 154 ? -21.757 6.211 -4.427 1.00 94.94 154 ASP A C 1
ATOM 1276 O O . ASP A 1 154 ? -21.768 6.339 -5.654 1.00 94.94 154 ASP A O 1
ATOM 1280 N N . LYS A 1 155 ? -20.946 6.916 -3.629 1.00 95.06 155 LYS A N 1
ATOM 1281 C CA . LYS A 1 155 ? -20.069 7.967 -4.140 1.00 95.06 155 LYS A CA 1
ATOM 1282 C C . LYS A 1 155 ? -19.043 7.441 -5.138 1.00 95.06 155 LYS A C 1
ATOM 1284 O O . LYS A 1 155 ? -18.784 8.088 -6.148 1.00 95.06 155 LYS A O 1
ATOM 1289 N N . TRP A 1 156 ? -18.499 6.252 -4.898 1.00 94.00 156 TRP A N 1
ATOM 1290 C CA . TRP A 1 156 ? -17.602 5.589 -5.841 1.00 94.00 156 TRP A CA 1
ATOM 1291 C C . TRP A 1 156 ? -18.274 5.302 -7.191 1.00 94.00 156 TRP A C 1
ATOM 1293 O O . TRP A 1 156 ? -17.678 5.532 -8.239 1.00 94.00 156 TRP A O 1
ATOM 1303 N N . ARG A 1 157 ? -19.537 4.854 -7.183 1.00 91.56 157 ARG A N 1
ATOM 1304 C CA . ARG A 1 157 ? -20.301 4.612 -8.420 1.00 91.56 157 ARG A CA 1
ATOM 1305 C C . ARG A 1 157 ? -20.673 5.892 -9.165 1.00 91.56 157 ARG A C 1
ATOM 1307 O O . ARG A 1 157 ? -20.940 5.828 -10.357 1.00 91.56 157 ARG A O 1
ATOM 1314 N N . GLU A 1 158 ? -20.792 7.027 -8.483 1.00 92.62 158 GLU A N 1
ATOM 1315 C CA . GLU A 1 158 ? -20.954 8.330 -9.144 1.00 92.62 158 GLU A CA 1
ATOM 1316 C C . GLU A 1 158 ? -19.679 8.722 -9.889 1.00 92.62 158 GLU A C 1
ATOM 1318 O O . GLU A 1 158 ? -19.743 8.949 -11.088 1.00 92.62 158 GLU A O 1
ATOM 1323 N N . ILE A 1 159 ? -18.525 8.676 -9.214 1.00 90.31 159 ILE A N 1
ATOM 1324 C CA . ILE A 1 159 ? -17.227 9.029 -9.815 1.00 90.31 159 ILE A CA 1
ATOM 1325 C C . ILE A 1 159 ? -16.943 8.186 -11.065 1.00 90.31 159 ILE A C 1
ATOM 1327 O O . ILE A 1 159 ? -16.524 8.719 -12.084 1.00 90.31 159 ILE A O 1
ATOM 1331 N N . GLY A 1 160 ? -17.216 6.878 -11.010 1.00 82.38 160 GLY A N 1
ATOM 1332 C CA . GLY A 1 160 ? -17.014 6.002 -12.166 1.00 82.38 160 GLY A CA 1
ATOM 1333 C C . GLY A 1 160 ? -17.907 6.332 -13.369 1.00 82.38 160 GLY A C 1
ATOM 1334 O O . GLY A 1 160 ? -17.496 6.089 -14.496 1.00 82.38 160 GLY A O 1
ATOM 1335 N N . ARG A 1 161 ? -19.101 6.900 -13.148 1.00 76.94 161 ARG A N 1
ATOM 1336 C CA . ARG A 1 161 ? -19.994 7.347 -14.231 1.00 76.94 161 ARG A CA 1
ATOM 1337 C C . ARG A 1 161 ? -19.509 8.656 -14.846 1.00 76.94 161 ARG A C 1
ATOM 1339 O O . ARG A 1 161 ? -19.470 8.761 -16.065 1.00 76.94 161 ARG A O 1
ATOM 1346 N N . ASP A 1 162 ? -19.062 9.596 -14.015 1.00 75.50 162 ASP A N 1
ATOM 1347 C CA . ASP A 1 162 ? -18.498 10.868 -14.481 1.00 75.50 162 ASP A CA 1
ATOM 1348 C C . ASP A 1 162 ? -17.245 10.635 -15.360 1.00 75.50 162 ASP A C 1
ATOM 1350 O O . ASP A 1 162 ? -17.081 11.270 -16.398 1.00 75.50 162 ASP A O 1
ATOM 1354 N N . GLU A 1 163 ? -16.388 9.665 -15.008 1.00 70.50 163 GLU A N 1
ATOM 1355 C CA . GLU A 1 163 ? -15.208 9.289 -15.812 1.00 70.50 163 GLU A CA 1
ATOM 1356 C C . GLU A 1 163 ? -15.548 8.574 -17.137 1.00 70.50 163 GLU A C 1
ATOM 1358 O O . GLU A 1 163 ? -14.751 8.602 -18.081 1.00 70.50 163 GLU A O 1
ATOM 1363 N N . GLU A 1 164 ? -16.695 7.895 -17.216 1.00 67.94 164 GLU A N 1
ATOM 1364 C CA . GLU A 1 164 ? -17.183 7.277 -18.455 1.00 67.94 164 GLU A CA 1
ATOM 1365 C C . GLU A 1 164 ? -17.795 8.322 -19.395 1.00 67.94 164 GLU A C 1
ATOM 1367 O O . GLU A 1 164 ? -17.504 8.285 -20.591 1.00 67.94 164 GLU A O 1
ATOM 1372 N N . ASP A 1 165 ? -18.544 9.287 -18.856 1.00 60.25 165 ASP A N 1
ATOM 1373 C CA . ASP A 1 165 ? -19.158 10.381 -19.619 1.00 60.25 165 ASP A CA 1
ATOM 1374 C C . ASP A 1 165 ? -18.120 11.390 -20.160 1.00 60.25 165 ASP A C 1
ATOM 1376 O O . ASP A 1 165 ? -18.336 12.015 -21.200 1.00 60.25 165 ASP A O 1
ATOM 1380 N N . GLU A 1 166 ? -16.961 11.536 -19.507 1.00 58.66 166 GLU A N 1
ATOM 1381 C CA . GLU A 1 166 ? -15.849 12.380 -19.979 1.00 58.66 166 GLU A CA 1
ATOM 1382 C C . GLU A 1 166 ? -14.910 11.681 -20.982 1.00 58.66 166 GLU A C 1
ATOM 1384 O O . GLU A 1 166 ? -13.993 12.312 -21.524 1.00 58.66 166 GLU A O 1
ATOM 1389 N N . ARG A 1 167 ? -15.102 10.384 -21.262 1.00 50.69 167 ARG A N 1
ATOM 1390 C CA . ARG A 1 167 ? -14.263 9.661 -22.224 1.00 50.69 167 ARG A CA 1
ATOM 1391 C C . ARG A 1 167 ? -14.685 10.057 -23.647 1.00 50.69 167 ARG A C 1
ATOM 1393 O O . ARG A 1 167 ? -15.808 9.755 -24.039 1.00 50.69 167 ARG A O 1
ATOM 1400 N N . PRO A 1 168 ? -13.818 10.698 -24.457 1.00 51.56 168 PRO A N 1
ATOM 1401 C CA . PRO A 1 168 ? -14.184 11.035 -25.827 1.00 51.56 168 PRO A CA 1
ATOM 1402 C C . PRO A 1 168 ? -14.512 9.752 -26.599 1.00 51.56 168 PRO A C 1
ATOM 1404 O O . PRO A 1 168 ? -13.711 8.812 -26.606 1.00 51.56 168 PRO A O 1
ATOM 1407 N N . GLU A 1 169 ? -15.682 9.724 -27.245 1.00 52.44 169 GLU A N 1
ATOM 1408 C CA . GLU A 1 169 ? -16.047 8.726 -28.252 1.00 52.44 169 GLU A CA 1
ATOM 1409 C C . GLU A 1 169 ? -15.061 8.830 -29.424 1.00 52.44 169 GLU A C 1
ATOM 1411 O O . GLU A 1 169 ? -15.292 9.535 -30.404 1.00 52.44 169 GLU A O 1
ATOM 1416 N N . ASN A 1 170 ? -13.914 8.164 -29.320 1.00 45.78 170 ASN A N 1
ATOM 1417 C CA . ASN A 1 170 ? -13.041 7.964 -30.466 1.00 45.78 170 ASN A CA 1
ATOM 1418 C C . ASN A 1 170 ? -13.467 6.668 -31.160 1.00 45.78 170 ASN A C 1
ATOM 1420 O O . ASN A 1 170 ? -13.209 5.574 -30.650 1.00 45.78 170 ASN A O 1
ATOM 1424 N N . GLY A 1 171 ? -14.163 6.835 -32.289 1.00 40.09 171 GLY A N 1
ATOM 1425 C CA . GLY A 1 171 ? -14.381 5.802 -33.305 1.00 40.09 171 GLY A CA 1
ATOM 1426 C C . GLY A 1 171 ? -13.137 5.466 -34.116 1.00 40.09 171 GLY A C 1
ATOM 1427 O O . GLY A 1 171 ? -12.109 6.171 -33.985 1.00 40.09 171 GLY A O 1
#

Secondary structure (DSSP, 8-state):
-GGGS-SS-----S-----SGGGT-PPPPEEEEE--HHHHHHHHHHHHHH-STTSPPPTTTTS---HHHHH--HHHHHHTT-GGGSTTSTTTTHHHHHHH-SSGGGGS--HHHHHHHHHHHHHHEEEEEEGGGHHHHHHHHHHH-HHHHTTHHHHHHHHHHHHHHTS----

Radius of gyration: 19.53 Å; chains: 1; bounding box: 42×34×60 Å